Protein AF-A0A7Y2YUH9-F1 (afdb_monomer)

Structure (mmCIF, N/CA/C/O backbone):
data_AF-A0A7Y2YUH9-F1
#
_entry.id   AF-A0A7Y2YUH9-F1
#
loop_
_atom_site.group_PDB
_atom_site.id
_atom_site.type_symbol
_atom_site.label_atom_id
_atom_site.label_alt_id
_atom_site.label_comp_id
_atom_site.label_asym_id
_atom_site.label_entity_id
_atom_site.label_seq_id
_atom_site.pdbx_PDB_ins_code
_atom_site.Cartn_x
_atom_site.Cartn_y
_atom_site.Cartn_z
_atom_site.occupancy
_atom_site.B_iso_or_equiv
_atom_site.auth_seq_id
_atom_site.auth_comp_id
_atom_site.auth_asym_id
_atom_site.auth_atom_id
_atom_site.pdbx_PDB_model_num
ATOM 1 N N . PHE A 1 1 ? -13.083 -1.864 -2.964 1.00 95.75 1 PHE A N 1
ATOM 2 C CA . PHE A 1 1 ? -11.708 -2.357 -2.748 1.00 95.75 1 PHE A CA 1
ATOM 3 C C . PHE A 1 1 ? -11.796 -3.667 -1.988 1.00 95.75 1 PHE A C 1
ATOM 5 O O . PHE A 1 1 ? -12.809 -3.891 -1.338 1.00 95.75 1 PHE A O 1
ATOM 12 N N . TYR A 1 2 ? -10.773 -4.511 -2.083 1.00 97.12 2 TYR A N 1
ATOM 13 C CA . TYR A 1 2 ? -10.650 -5.727 -1.282 1.00 97.12 2 TYR A CA 1
ATOM 14 C C . TYR A 1 2 ? -9.300 -5.710 -0.574 1.00 97.12 2 TYR A C 1
ATOM 16 O O . TYR A 1 2 ? -8.323 -5.213 -1.139 1.00 97.12 2 TYR A O 1
ATOM 24 N N . LEU A 1 3 ? -9.252 -6.261 0.633 1.00 97.06 3 LEU A N 1
ATOM 25 C CA . LEU A 1 3 ? -8.013 -6.602 1.324 1.00 97.06 3 LEU A CA 1
ATOM 26 C C . LEU A 1 3 ? -7.911 -8.120 1.361 1.00 97.06 3 LEU A C 1
ATOM 28 O O . LEU A 1 3 ? -8.896 -8.794 1.649 1.00 97.06 3 LEU A O 1
ATOM 32 N N . GLY A 1 4 ? -6.741 -8.659 1.045 1.00 95.44 4 GLY A N 1
ATOM 33 C CA . GLY A 1 4 ? -6.535 -10.099 0.996 1.00 95.44 4 GLY A CA 1
ATOM 34 C C . GLY A 1 4 ? -5.168 -10.496 1.521 1.00 95.44 4 GLY A C 1
ATOM 35 O O . GLY A 1 4 ? -4.215 -9.726 1.413 1.00 95.44 4 GLY A O 1
ATOM 36 N N . SER A 1 5 ? -5.081 -11.699 2.082 1.00 96.06 5 SER A N 1
ATOM 37 C CA . SER A 1 5 ? -3.815 -12.306 2.512 1.00 96.06 5 SER A CA 1
ATOM 38 C C . SER A 1 5 ? -3.016 -12.903 1.346 1.00 96.06 5 SER A C 1
ATOM 40 O O . SER A 1 5 ? -1.797 -13.044 1.440 1.00 96.06 5 SER A O 1
ATOM 42 N N . ALA A 1 6 ? -3.693 -13.219 0.237 1.00 94.94 6 ALA A N 1
ATOM 43 C CA . ALA A 1 6 ? -3.112 -13.884 -0.920 1.00 94.94 6 ALA A CA 1
ATOM 44 C C . ALA A 1 6 ? -2.516 -12.915 -1.949 1.00 94.94 6 ALA A C 1
ATOM 46 O O . ALA A 1 6 ? -3.131 -11.922 -2.334 1.00 94.94 6 ALA A O 1
ATOM 47 N N . ASP A 1 7 ? -1.371 -13.305 -2.508 1.00 94.94 7 ASP A N 1
ATOM 48 C CA . ASP A 1 7 ? -0.945 -12.871 -3.842 1.00 94.94 7 ASP A CA 1
ATOM 49 C C . ASP A 1 7 ? -1.497 -13.808 -4.946 1.00 94.94 7 ASP A C 1
ATOM 51 O O . ASP A 1 7 ? -2.003 -14.900 -4.668 1.00 94.94 7 ASP A O 1
ATOM 55 N N . ALA A 1 8 ? -1.360 -13.408 -6.216 1.00 92.88 8 ALA A N 1
ATOM 56 C CA . ALA A 1 8 ? -1.872 -14.138 -7.382 1.00 92.88 8 ALA A CA 1
ATOM 57 C C . ALA A 1 8 ? -0.987 -15.321 -7.844 1.00 92.88 8 ALA A C 1
ATOM 59 O O . ALA A 1 8 ? -0.893 -15.607 -9.040 1.00 92.88 8 ALA A O 1
ATOM 60 N N . MET A 1 9 ? -0.316 -16.027 -6.930 1.00 95.69 9 MET A N 1
ATOM 61 C CA . MET A 1 9 ? 0.468 -17.220 -7.264 1.00 95.69 9 MET A CA 1
ATOM 62 C C . MET A 1 9 ? -0.313 -18.515 -7.026 1.00 95.69 9 MET A C 1
ATOM 64 O O . MET A 1 9 ? -1.059 -18.656 -6.058 1.00 95.69 9 MET A O 1
ATOM 68 N N . ARG A 1 10 ? -0.078 -19.523 -7.886 1.00 95.56 10 ARG A N 1
ATOM 69 C CA . ARG A 1 10 ? -0.781 -20.826 -7.860 1.00 95.56 10 ARG A CA 1
ATOM 70 C C . ARG A 1 10 ? -0.856 -21.458 -6.471 1.00 95.56 10 ARG A C 1
ATOM 72 O O . ARG A 1 10 ? -1.884 -22.032 -6.131 1.00 95.56 10 ARG A O 1
ATOM 79 N N . ARG A 1 11 ? 0.220 -21.354 -5.683 1.00 95.56 11 ARG A N 1
ATOM 80 C CA . ARG A 1 11 ? 0.281 -21.932 -4.333 1.00 95.56 11 ARG A CA 1
ATOM 81 C C . ARG A 1 11 ? -0.776 -21.333 -3.394 1.00 95.56 11 ARG A C 1
ATOM 83 O O . ARG A 1 11 ? -1.358 -22.078 -2.616 1.00 95.56 11 ARG A O 1
ATOM 90 N N . ASN A 1 12 ? -1.049 -20.030 -3.498 1.00 95.25 12 ASN A N 1
ATOM 91 C CA . ASN A 1 12 ? -2.018 -19.348 -2.643 1.00 95.25 12 ASN A CA 1
ATOM 92 C C . ASN A 1 12 ? -3.449 -19.615 -3.131 1.00 95.25 12 ASN A C 1
ATOM 94 O O . ASN A 1 12 ? -4.354 -19.780 -2.331 1.00 95.25 12 ASN A O 1
ATOM 98 N N . LEU A 1 13 ? -3.645 -19.746 -4.448 1.00 92.06 13 LEU A N 1
ATOM 99 C CA . LEU A 1 13 ? -4.974 -19.940 -5.043 1.00 92.06 13 LEU A CA 1
ATOM 100 C C . LEU A 1 13 ? -5.480 -21.393 -5.029 1.00 92.06 13 LEU A C 1
ATOM 102 O O . LEU A 1 13 ? -6.614 -21.641 -5.429 1.00 92.06 13 LEU A O 1
ATOM 106 N N . ARG A 1 14 ? -4.640 -22.370 -4.662 1.00 92.38 14 ARG A N 1
ATOM 107 C CA . ARG A 1 14 ? -5.003 -23.802 -4.717 1.00 92.38 14 ARG A CA 1
ATOM 108 C C . ARG A 1 14 ? -4.640 -24.614 -3.487 1.00 92.38 14 ARG A C 1
ATOM 110 O O . ARG A 1 14 ? -5.243 -25.657 -3.270 1.00 92.38 14 ARG A O 1
ATOM 117 N N . SER A 1 15 ? -3.618 -24.207 -2.743 1.00 93.75 15 SER A N 1
ATOM 118 C CA . SER A 1 15 ? -2.989 -25.077 -1.742 1.00 93.75 15 SER A CA 1
ATOM 119 C C . SER A 1 15 ? -2.857 -24.425 -0.371 1.00 93.75 15 SER A C 1
ATOM 121 O O . SER A 1 15 ? -2.350 -25.063 0.547 1.00 93.75 15 SER A O 1
ATOM 123 N N . ARG A 1 16 ? -3.292 -23.170 -0.218 1.00 96.19 16 ARG A N 1
ATOM 124 C CA . ARG A 1 16 ? -3.309 -22.448 1.056 1.00 96.19 16 ARG A CA 1
ATOM 125 C C . ARG A 1 16 ? -4.718 -21.977 1.370 1.00 96.19 16 ARG A C 1
ATOM 127 O O . ARG A 1 16 ? -5.512 -21.732 0.467 1.00 96.19 16 ARG A O 1
ATOM 134 N N . VAL A 1 17 ? -5.000 -21.865 2.662 1.00 96.12 17 VAL A N 1
ATOM 135 C CA . VAL A 1 17 ? -6.197 -21.187 3.153 1.00 96.12 17 VAL A CA 1
ATOM 136 C C . VAL A 1 17 ? -5.884 -19.698 3.185 1.00 96.12 17 VAL A C 1
ATOM 138 O O . VAL A 1 17 ? -4.937 -19.283 3.846 1.00 96.12 17 VAL A O 1
ATOM 141 N N . GLU A 1 18 ? -6.667 -18.915 2.455 1.00 97.12 18 GLU A N 1
ATOM 142 C CA . GLU A 1 18 ? -6.478 -17.477 2.286 1.00 97.12 18 GLU A CA 1
ATOM 143 C C . GLU A 1 18 ? -7.804 -16.753 2.536 1.00 97.12 18 GLU A C 1
ATOM 145 O O . GLU A 1 18 ? -8.878 -17.320 2.320 1.00 97.12 18 GLU A O 1
ATOM 150 N N . ILE A 1 19 ? -7.737 -15.498 2.979 1.00 96.25 19 ILE A N 1
ATOM 151 C CA . ILE A 1 19 ? -8.911 -14.669 3.268 1.00 96.25 19 ILE A CA 1
ATOM 152 C C . ILE A 1 19 ? -8.870 -13.433 2.378 1.00 96.25 19 ILE A C 1
ATOM 154 O O . ILE A 1 19 ? -7.829 -12.793 2.228 1.00 96.25 19 ILE A O 1
ATOM 158 N N . VAL A 1 20 ? -10.026 -13.080 1.818 1.00 96.69 20 VAL A N 1
ATOM 159 C CA . VAL A 1 20 ? -10.254 -11.817 1.116 1.00 96.69 20 VAL A CA 1
ATOM 160 C C . VAL A 1 20 ? -11.524 -11.191 1.674 1.00 96.69 20 VAL A C 1
ATOM 162 O O . VAL A 1 20 ? -12.568 -11.837 1.708 1.00 96.69 20 VAL A O 1
ATOM 165 N N . ALA A 1 21 ? -11.432 -9.938 2.107 1.00 97.38 21 ALA A N 1
ATOM 166 C CA . ALA A 1 21 ? -12.538 -9.186 2.681 1.00 97.38 21 ALA A CA 1
ATOM 167 C C . ALA A 1 21 ? -12.853 -7.951 1.819 1.00 97.38 21 ALA A C 1
ATOM 169 O O . ALA A 1 21 ? -11.927 -7.224 1.430 1.00 97.38 21 ALA A O 1
ATOM 170 N N . PRO A 1 22 ? -14.134 -7.695 1.495 1.00 98.25 22 PRO A N 1
ATOM 171 C CA . PRO A 1 22 ? -14.529 -6.443 0.869 1.00 98.25 22 PRO A CA 1
ATOM 172 C C . PRO A 1 22 ? -14.356 -5.279 1.848 1.00 98.25 22 PRO A C 1
ATOM 174 O O . PRO A 1 22 ? -14.580 -5.410 3.048 1.00 98.25 22 PRO A O 1
ATOM 177 N N . VAL A 1 23 ? -13.979 -4.120 1.314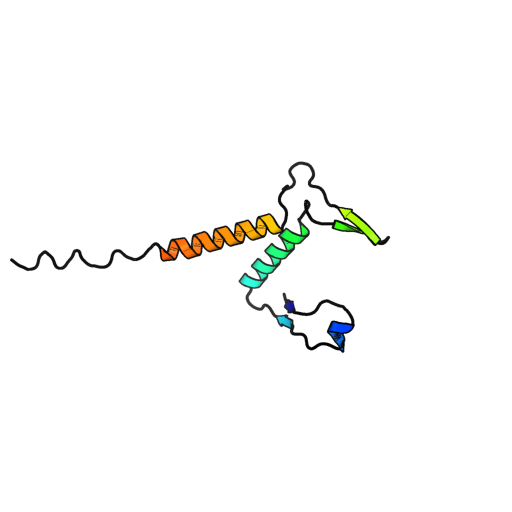 1.00 98.38 23 VAL A N 1
ATOM 178 C CA . VAL A 1 23 ? -14.001 -2.848 2.046 1.00 98.38 23 VAL A CA 1
ATOM 179 C C . VAL A 1 23 ? -15.216 -2.075 1.563 1.00 98.38 23 VAL A C 1
ATOM 181 O O . VAL A 1 23 ? -15.211 -1.557 0.440 1.00 98.38 23 VAL A O 1
ATOM 184 N N . GLU A 1 24 ? -16.264 -2.080 2.383 1.00 98.12 24 GLU A N 1
ATOM 185 C CA . GLU A 1 24 ? -17.588 -1.541 2.046 1.00 98.12 24 GLU A CA 1
ATOM 186 C C . GLU A 1 24 ? -17.699 -0.046 2.353 1.00 98.12 24 GLU A C 1
ATOM 188 O O . GLU A 1 24 ? -18.239 0.703 1.537 1.00 98.12 24 GLU A O 1
ATOM 193 N N . ASP A 1 25 ? -17.116 0.385 3.474 1.00 98.56 25 ASP A N 1
ATOM 194 C CA . ASP A 1 25 ? -17.143 1.772 3.934 1.00 98.56 25 ASP A CA 1
ATOM 195 C C . ASP A 1 25 ? -16.507 2.725 2.894 1.00 98.56 25 ASP A C 1
ATOM 197 O O . ASP A 1 25 ? -15.349 2.529 2.497 1.00 98.56 25 ASP A O 1
ATOM 201 N N . PRO A 1 26 ? -17.241 3.747 2.411 1.00 98.31 26 PRO A N 1
ATOM 202 C CA . PRO A 1 26 ? -16.7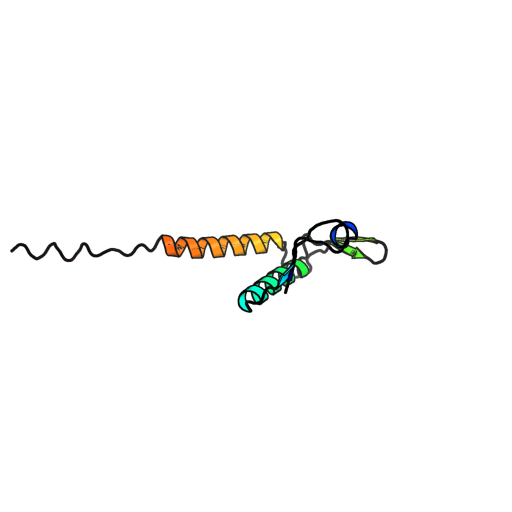54 4.652 1.375 1.00 98.31 26 PRO A CA 1
ATOM 203 C C . PRO A 1 26 ? -15.558 5.507 1.816 1.00 98.31 26 PRO A C 1
ATOM 205 O O . PRO A 1 26 ? -14.706 5.804 0.974 1.00 98.31 26 PRO A O 1
ATOM 208 N N . GLU A 1 27 ? -15.451 5.864 3.097 1.00 98.25 27 GLU A N 1
ATOM 209 C CA . GLU A 1 27 ? -14.328 6.641 3.629 1.00 98.25 27 GLU A CA 1
ATOM 210 C C . GLU A 1 27 ? -13.054 5.791 3.642 1.00 98.25 27 GLU A C 1
ATOM 212 O O . GLU A 1 27 ? -12.020 6.209 3.116 1.00 98.25 27 GLU A O 1
ATOM 217 N N . LEU A 1 28 ? -13.146 4.538 4.104 1.00 97.94 28 LEU A N 1
ATOM 218 C CA . LEU A 1 28 ? -12.013 3.601 4.063 1.00 97.94 28 LEU A CA 1
ATOM 219 C C . LEU A 1 28 ? -11.570 3.295 2.627 1.00 97.94 28 LEU A C 1
ATOM 221 O O . LEU A 1 28 ? -10.381 3.143 2.339 1.00 97.94 28 LEU A O 1
ATOM 225 N N . ARG A 1 29 ? -12.515 3.219 1.684 1.00 98.44 29 ARG A N 1
ATOM 226 C CA . ARG A 1 29 ? -12.200 3.062 0.255 1.00 98.44 29 ARG A CA 1
ATOM 227 C C . ARG A 1 29 ? -11.441 4.269 -0.297 1.00 98.44 29 ARG A C 1
ATOM 229 O O . ARG A 1 29 ? -10.549 4.076 -1.126 1.00 98.44 29 ARG A O 1
ATOM 236 N N . ALA A 1 30 ? -11.792 5.481 0.126 1.00 98.19 30 ALA A N 1
ATOM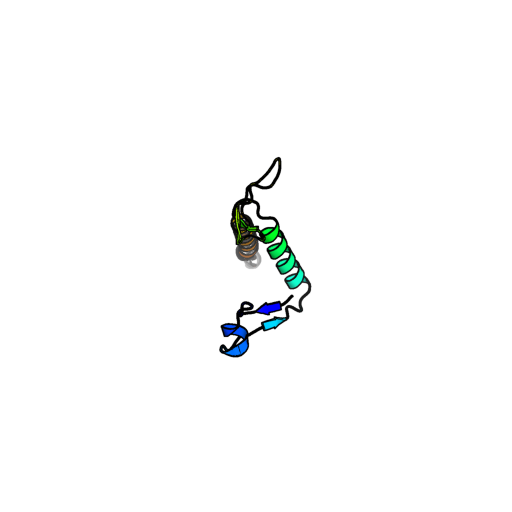 237 C CA . ALA A 1 30 ? -11.084 6.693 -0.269 1.00 98.19 30 ALA A CA 1
ATOM 238 C C . ALA A 1 30 ? -9.655 6.713 0.300 1.00 98.19 30 ALA A C 1
ATOM 240 O O . ALA A 1 30 ? -8.713 6.972 -0.449 1.00 98.19 30 ALA A O 1
ATOM 241 N N . GLU A 1 31 ? -9.473 6.331 1.569 1.00 97.25 31 GLU A N 1
ATOM 242 C CA . GLU A 1 31 ? -8.144 6.214 2.186 1.00 97.25 31 GLU A CA 1
ATOM 243 C C . GLU A 1 31 ? -7.267 5.183 1.455 1.00 97.25 31 GLU A C 1
ATOM 245 O O . GLU A 1 31 ? -6.121 5.468 1.099 1.00 97.25 31 GLU A O 1
ATOM 250 N N . LEU A 1 32 ? -7.816 4.007 1.126 1.00 98.06 32 LEU A N 1
ATOM 251 C CA . LEU A 1 32 ? -7.102 3.002 0.331 1.00 98.06 32 LEU A CA 1
ATOM 252 C C . LEU A 1 32 ? -6.705 3.526 -1.048 1.00 98.06 32 LEU A C 1
ATOM 254 O O . LEU A 1 32 ? -5.598 3.244 -1.515 1.00 98.06 32 LEU A O 1
ATOM 258 N N . ARG A 1 33 ? -7.581 4.296 -1.706 1.00 98.19 33 ARG A N 1
ATOM 259 C CA . ARG A 1 33 ? -7.241 4.911 -2.990 1.00 98.19 33 ARG A CA 1
ATOM 260 C C . ARG A 1 33 ? -6.066 5.870 -2.841 1.00 98.19 33 ARG A C 1
ATOM 262 O O . ARG A 1 33 ? -5.134 5.785 -3.634 1.00 98.19 33 ARG A O 1
ATOM 269 N N . GLN A 1 34 ? -6.086 6.712 -1.813 1.00 97.50 34 GLN A N 1
ATOM 270 C CA . GLN A 1 34 ? -5.013 7.658 -1.530 1.00 97.50 34 GLN A CA 1
ATOM 271 C C . GLN A 1 34 ? -3.674 6.946 -1.272 1.00 97.50 34 GLN A C 1
ATOM 273 O O . GLN A 1 34 ? -2.652 7.343 -1.831 1.00 97.50 34 GLN A O 1
ATOM 278 N N . ILE A 1 35 ? -3.670 5.856 -0.495 1.00 97.50 35 ILE A N 1
ATOM 279 C CA . ILE A 1 35 ? -2.465 5.040 -0.257 1.00 97.50 35 ILE A CA 1
ATOM 280 C C . ILE A 1 35 ? -1.911 4.486 -1.577 1.00 97.50 35 ILE A C 1
ATOM 282 O O . ILE A 1 35 ? -0.709 4.591 -1.838 1.00 97.50 35 ILE A O 1
ATOM 286 N N . LEU A 1 36 ? -2.777 3.919 -2.423 1.00 97.50 36 LEU A N 1
ATOM 287 C CA . LEU A 1 36 ? -2.377 3.372 -3.721 1.00 97.50 36 LEU A CA 1
ATOM 288 C C . LEU A 1 36 ? -1.843 4.460 -4.655 1.00 97.50 36 LEU A C 1
ATOM 290 O O . LEU A 1 36 ? -0.811 4.255 -5.289 1.00 97.50 36 LEU A O 1
ATOM 294 N N . ASP A 1 37 ? -2.494 5.621 -4.715 1.00 96.94 37 ASP A N 1
ATOM 295 C CA . ASP A 1 37 ? -2.040 6.754 -5.524 1.00 96.94 37 ASP A CA 1
ATOM 296 C C . ASP A 1 37 ? -0.654 7.236 -5.096 1.00 96.94 37 ASP A C 1
ATOM 298 O O . ASP A 1 37 ? 0.219 7.434 -5.941 1.00 96.94 37 ASP A O 1
ATOM 302 N N . THR A 1 38 ? -0.400 7.334 -3.791 1.00 95.94 38 THR A N 1
ATOM 303 C CA . THR A 1 38 ? 0.922 7.694 -3.265 1.00 95.94 38 THR A CA 1
ATOM 304 C C . THR A 1 38 ? 1.989 6.656 -3.602 1.00 95.94 38 THR A C 1
ATOM 306 O O . THR A 1 38 ? 3.099 7.028 -3.988 1.00 95.94 38 THR A O 1
ATOM 309 N N . GLN A 1 39 ? 1.678 5.361 -3.514 1.00 96.06 39 GLN A N 1
ATOM 310 C CA . GLN A 1 39 ? 2.613 4.303 -3.915 1.00 96.06 39 GLN A CA 1
ATOM 311 C C . GLN A 1 39 ? 2.895 4.320 -5.424 1.00 96.06 39 GLN A C 1
ATOM 313 O O . GLN A 1 39 ? 4.049 4.216 -5.841 1.00 96.06 39 GLN A O 1
ATOM 318 N N . LEU A 1 40 ? 1.864 4.508 -6.252 1.00 94.69 40 LEU A N 1
ATOM 319 C CA . LEU A 1 40 ? 1.989 4.575 -7.711 1.00 94.69 40 LEU A CA 1
ATOM 320 C C . LEU A 1 40 ? 2.681 5.861 -8.186 1.00 94.69 40 LEU A C 1
ATOM 322 O O . LEU A 1 40 ? 3.331 5.865 -9.235 1.00 94.69 40 LEU A O 1
ATOM 326 N N . ALA A 1 41 ? 2.592 6.952 -7.427 1.00 93.81 41 ALA A N 1
ATOM 327 C CA . ALA A 1 41 ? 3.269 8.210 -7.722 1.00 93.81 41 ALA A CA 1
ATOM 328 C C . ALA A 1 41 ? 4.752 8.228 -7.304 1.00 93.81 41 ALA A C 1
ATOM 330 O O . ALA A 1 41 ? 5.468 9.142 -7.724 1.00 93.81 41 ALA A O 1
ATOM 331 N N . ASP A 1 42 ? 5.225 7.235 -6.538 1.00 95.19 42 ASP A N 1
ATOM 332 C CA . ASP A 1 42 ? 6.594 7.175 -6.014 1.00 95.19 42 ASP A CA 1
ATOM 333 C C . ASP A 1 42 ? 7.636 7.217 -7.142 1.00 95.19 42 ASP A C 1
ATOM 335 O O . ASP A 1 42 ? 7.657 6.390 -8.059 1.00 95.19 42 ASP A O 1
ATOM 339 N N . ARG A 1 43 ? 8.530 8.204 -7.065 1.00 94.44 43 ARG A N 1
ATOM 340 C CA . ARG A 1 43 ? 9.621 8.417 -8.023 1.00 94.44 43 ARG A CA 1
ATOM 341 C C . ARG A 1 43 ? 11.003 8.245 -7.413 1.00 94.44 43 ARG A C 1
ATOM 343 O O . ARG A 1 43 ? 11.991 8.500 -8.095 1.00 94.44 43 ARG A O 1
ATOM 350 N N . ARG A 1 44 ? 11.099 7.850 -6.147 1.00 93.25 44 ARG A N 1
ATOM 351 C CA . ARG A 1 44 ? 12.366 7.728 -5.422 1.00 93.25 44 ARG A CA 1
ATOM 352 C C . ARG A 1 44 ? 12.754 6.271 -5.211 1.00 93.25 44 ARG A C 1
ATOM 354 O O . ARG A 1 44 ? 13.895 5.900 -5.493 1.00 93.25 44 ARG A O 1
ATOM 361 N N . SER A 1 45 ? 11.819 5.465 -4.725 1.00 94.50 45 SER A N 1
ATOM 362 C CA . SER A 1 45 ? 12.049 4.074 -4.323 1.00 94.50 45 SER A CA 1
ATOM 363 C C . SER A 1 45 ? 11.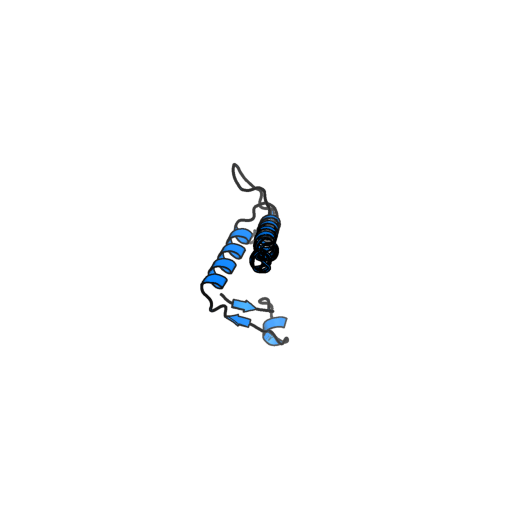436 3.063 -5.294 1.00 94.50 45 SER A C 1
ATOM 365 O O . SER A 1 45 ? 11.772 1.884 -5.229 1.00 94.50 45 SER A O 1
ATOM 367 N N . ALA A 1 46 ? 10.577 3.505 -6.215 1.00 95.19 46 ALA A N 1
ATOM 368 C CA . ALA A 1 46 ? 9.934 2.629 -7.188 1.00 95.19 46 ALA A CA 1
ATOM 369 C C . ALA A 1 46 ? 10.873 2.185 -8.325 1.00 95.19 46 ALA A C 1
ATOM 371 O O . ALA A 1 46 ? 11.628 2.983 -8.892 1.00 95.19 46 ALA A O 1
ATOM 372 N N . TRP A 1 47 ? 10.750 0.916 -8.713 1.00 96.50 47 TRP A N 1
ATOM 373 C CA . TRP A 1 47 ? 11.410 0.322 -9.874 1.00 96.50 47 TRP A CA 1
ATOM 374 C C . TRP A 1 47 ? 10.362 -0.158 -10.869 1.00 96.50 47 TRP A C 1
ATOM 376 O O . TRP A 1 47 ? 9.432 -0.872 -10.508 1.00 96.50 47 TRP A O 1
ATOM 386 N N . GLU A 1 48 ? 10.512 0.242 -12.126 1.00 96.19 48 GLU A N 1
ATOM 387 C CA . GLU A 1 48 ? 9.602 -0.135 -13.201 1.00 96.19 48 GLU A CA 1
ATOM 388 C C . GLU A 1 48 ? 10.191 -1.327 -13.958 1.00 96.19 48 GLU A C 1
ATOM 390 O O . GLU A 1 48 ? 11.262 -1.205 -14.564 1.00 96.19 48 GLU A O 1
ATOM 395 N N . MET A 1 49 ? 9.497 -2.466 -13.901 1.00 97.44 49 MET A N 1
ATOM 396 C CA . MET A 1 49 ? 9.813 -3.646 -14.705 1.00 97.44 49 MET A CA 1
ATOM 397 C C . MET A 1 49 ? 9.430 -3.381 -16.165 1.00 97.44 49 MET A C 1
ATOM 399 O O . MET A 1 49 ? 8.331 -2.908 -16.458 1.00 97.44 49 MET A O 1
ATOM 403 N N . ARG A 1 50 ? 10.346 -3.674 -17.083 1.00 97.62 50 ARG A N 1
ATOM 404 C CA . ARG A 1 50 ? 10.144 -3.605 -18.532 1.00 97.62 50 ARG A CA 1
ATOM 405 C C . ARG A 1 50 ? 9.671 -4.951 -19.073 1.00 97.62 50 ARG A C 1
ATOM 407 O O . ARG A 1 50 ? 9.782 -5.975 -18.409 1.00 97.62 50 ARG A O 1
ATOM 414 N N . ALA A 1 51 ? 9.176 -4.949 -20.309 1.00 97.81 51 ALA A N 1
ATOM 415 C CA . ALA A 1 51 ? 8.712 -6.163 -20.981 1.00 97.81 51 ALA A CA 1
ATOM 416 C C . ALA A 1 51 ? 9.819 -7.222 -21.169 1.00 97.81 51 ALA A C 1
ATOM 418 O O . ALA A 1 51 ? 9.516 -8.406 -21.247 1.00 97.81 51 ALA A O 1
ATOM 419 N N . ASP A 1 52 ? 11.088 -6.805 -21.204 1.00 97.75 52 ASP A N 1
ATOM 420 C CA . ASP A 1 52 ? 12.260 -7.688 -21.278 1.00 97.75 52 ASP A CA 1
ATOM 421 C C . ASP A 1 52 ? 12.713 -8.224 -19.902 1.00 97.75 52 ASP A C 1
ATOM 423 O O . ASP A 1 52 ? 13.719 -8.924 -19.810 1.00 97.75 52 ASP A O 1
ATOM 427 N N . GLY A 1 53 ? 11.995 -7.889 -18.824 1.00 97.75 53 GLY A N 1
ATOM 428 C CA . GLY A 1 53 ? 12.330 -8.274 -17.452 1.00 97.75 53 GLY A CA 1
ATOM 429 C C . GLY A 1 53 ? 13.400 -7.402 -16.789 1.00 97.75 53 GLY A C 1
ATOM 430 O O . GLY A 1 53 ? 13.681 -7.589 -15.603 1.00 97.75 53 GLY A O 1
ATOM 431 N N . SER A 1 54 ? 13.978 -6.428 -17.499 1.00 98.12 54 SER A N 1
ATOM 432 C CA . SER A 1 54 ? 14.891 -5.458 -16.895 1.00 98.12 54 SER A CA 1
ATOM 433 C C . SER A 1 54 ? 14.137 -4.484 -15.986 1.00 98.12 54 SER A C 1
ATOM 435 O O . SER A 1 54 ? 12.950 -4.202 -16.168 1.00 98.12 54 SER A O 1
ATOM 437 N N . TYR A 1 55 ? 14.835 -3.935 -14.993 1.00 98.00 55 TYR A N 1
ATOM 438 C CA . TYR A 1 55 ? 14.264 -2.964 -14.067 1.00 98.00 55 TYR A CA 1
ATOM 439 C C . TYR A 1 55 ? 14.936 -1.606 -14.221 1.00 98.00 55 TYR A C 1
ATOM 441 O O . TYR A 1 55 ? 16.161 -1.490 -14.192 1.00 98.00 55 TYR A O 1
ATOM 449 N N . ARG A 1 56 ? 14.124 -0.549 -14.310 1.00 97.12 56 ARG A N 1
ATOM 450 C CA . ARG A 1 56 ? 14.597 0.840 -14.296 1.00 97.12 56 ARG A CA 1
ATOM 451 C C . ARG A 1 56 ? 14.066 1.555 -13.067 1.00 97.12 56 ARG A C 1
ATOM 453 O O . ARG A 1 56 ? 12.855 1.720 -12.925 1.00 97.12 56 ARG A O 1
ATOM 460 N N . GLN A 1 57 ? 14.965 2.030 -12.209 1.00 96.12 57 GLN A N 1
ATOM 461 C CA . GLN A 1 57 ? 14.562 2.848 -11.070 1.00 96.12 57 GLN A CA 1
ATOM 462 C C . GLN A 1 57 ? 13.947 4.160 -11.561 1.00 96.12 57 GLN A C 1
ATOM 464 O O . GLN A 1 57 ? 14.528 4.856 -12.402 1.00 96.12 57 GLN A O 1
ATOM 469 N N . ARG A 1 58 ? 12.778 4.516 -11.025 1.00 94.31 58 ARG A N 1
ATOM 470 C CA . ARG A 1 58 ? 12.200 5.843 -11.236 1.00 94.31 58 ARG A CA 1
ATOM 471 C C . ARG A 1 58 ? 13.063 6.875 -10.511 1.00 94.31 58 ARG A C 1
ATOM 473 O O . ARG A 1 58 ? 13.665 6.594 -9.475 1.00 94.31 58 ARG A O 1
ATOM 480 N N . ARG A 1 59 ? 13.171 8.062 -11.102 1.00 94.38 59 ARG A N 1
ATOM 481 C CA . ARG A 1 59 ? 13.897 9.200 -10.537 1.00 94.38 59 ARG A CA 1
ATOM 482 C C . ARG A 1 59 ? 12.979 10.421 -10.565 1.00 94.38 59 ARG A C 1
ATOM 484 O O . ARG A 1 59 ? 12.278 10.577 -11.569 1.00 94.38 59 ARG A O 1
ATOM 491 N N . PRO A 1 60 ? 12.980 11.274 -9.525 1.00 92.75 60 PRO A N 1
ATOM 492 C CA . PRO A 1 60 ? 12.244 12.534 -9.562 1.00 92.75 60 PRO A CA 1
ATOM 493 C C . PRO A 1 60 ? 12.782 13.425 -10.691 1.00 92.75 60 PRO A C 1
ATOM 495 O O . PRO A 1 60 ? 13.990 13.419 -10.946 1.00 92.75 60 PRO A O 1
ATOM 498 N N . LYS A 1 61 ? 11.910 14.180 -11.363 1.00 90.88 61 LYS A N 1
ATOM 499 C CA . LYS A 1 61 ? 12.264 15.150 -12.409 1.00 90.88 61 LYS A CA 1
ATOM 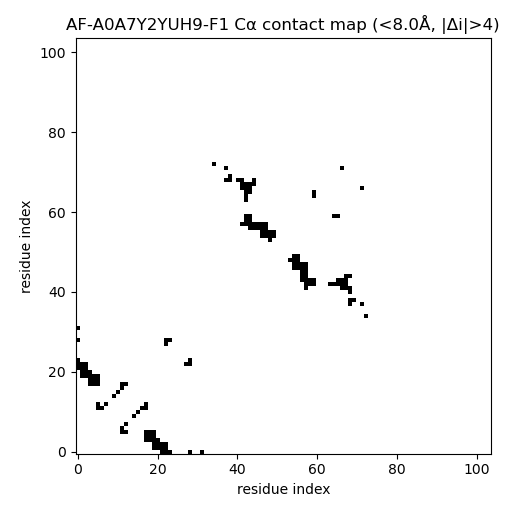500 C C . LYS A 1 61 ? 11.635 16.511 -12.110 1.00 90.88 61 LYS A C 1
ATOM 502 O O . LYS A 1 61 ? 10.494 16.569 -11.673 1.00 90.88 61 LYS A O 1
ATOM 507 N N . GLY A 1 62 ? 12.353 17.599 -12.399 1.00 89.00 62 GLY A N 1
ATOM 508 C CA . GLY A 1 62 ? 11.847 18.962 -12.190 1.00 89.00 62 GLY A CA 1
ATOM 509 C C . GLY A 1 62 ? 11.348 19.171 -10.758 1.00 89.00 62 GLY A C 1
ATOM 510 O O . GLY A 1 62 ? 12.081 18.887 -9.808 1.00 89.00 62 GLY A O 1
ATOM 511 N N . ASP A 1 63 ? 10.088 19.587 -10.644 1.00 85.19 63 ASP A N 1
ATOM 512 C CA . ASP A 1 63 ? 9.398 19.860 -9.378 1.00 85.19 63 ASP A CA 1
ATOM 513 C C . ASP A 1 63 ? 8.706 18.625 -8.773 1.00 85.19 63 ASP A C 1
ATOM 515 O O . ASP A 1 63 ? 7.904 18.748 -7.847 1.00 85.19 63 ASP A O 1
ATOM 519 N N . ASP A 1 64 ? 8.995 17.420 -9.280 1.00 84.69 64 ASP A N 1
ATOM 520 C CA . ASP A 1 64 ? 8.494 16.181 -8.688 1.00 84.69 64 ASP A CA 1
ATOM 521 C C . ASP A 1 64 ? 8.889 16.084 -7.205 1.00 84.69 64 ASP A C 1
ATOM 523 O O . ASP A 1 64 ? 10.038 16.332 -6.815 1.00 84.69 64 ASP A O 1
ATOM 527 N N . ASP A 1 65 ? 7.953 15.602 -6.387 1.00 81.00 65 ASP A N 1
ATOM 528 C CA . ASP A 1 65 ? 8.234 15.281 -4.996 1.00 81.00 65 ASP A CA 1
ATOM 529 C C . ASP A 1 65 ? 9.368 14.247 -4.902 1.00 81.00 65 ASP A C 1
ATOM 531 O O . ASP A 1 65 ? 9.368 13.194 -5.551 1.00 81.00 65 ASP A O 1
ATOM 535 N N . ARG A 1 66 ? 10.372 14.568 -4.085 1.00 85.06 66 ARG A N 1
ATOM 536 C CA . ARG A 1 66 ? 11.562 13.734 -3.880 1.00 85.06 66 ARG A CA 1
ATOM 537 C C . ARG A 1 66 ? 11.359 12.673 -2.804 1.00 85.06 66 ARG A C 1
ATOM 539 O O . ARG A 1 66 ? 12.231 11.815 -2.633 1.00 85.06 66 ARG A O 1
ATOM 546 N N . ARG A 1 67 ? 10.259 12.748 -2.056 1.00 89.81 67 ARG A N 1
ATOM 547 C CA . ARG A 1 67 ? 9.937 11.825 -0.970 1.00 89.81 67 ARG A CA 1
ATOM 548 C C . ARG A 1 67 ? 9.495 10.480 -1.537 1.00 89.81 67 ARG A C 1
ATOM 550 O O . ARG A 1 67 ? 8.902 10.396 -2.609 1.00 89.81 67 ARG A O 1
ATOM 557 N N . SER A 1 68 ? 9.832 9.411 -0.821 1.00 94.88 68 SER A N 1
ATOM 558 C CA . SER A 1 68 ? 9.280 8.094 -1.126 1.00 94.88 68 SER A CA 1
ATOM 559 C C . SER A 1 68 ? 7.862 7.993 -0.573 1.00 94.88 68 SER A C 1
ATOM 561 O O . SER A 1 68 ? 7.498 8.686 0.381 1.00 94.88 68 SER A O 1
ATOM 563 N N . SER A 1 69 ? 7.088 7.073 -1.133 1.00 96.38 69 SER A N 1
ATOM 564 C CA . SER A 1 69 ? 5.761 6.718 -0.628 1.00 96.38 69 SER A CA 1
ATOM 565 C C . SER A 1 69 ? 5.794 6.373 0.862 1.00 96.38 69 SER A C 1
ATOM 567 O O . SER A 1 69 ? 4.975 6.870 1.624 1.00 96.38 69 SER A O 1
ATOM 569 N N . GLN A 1 70 ? 6.787 5.601 1.309 1.00 96.75 70 GLN A N 1
ATOM 570 C CA . GLN A 1 70 ? 6.938 5.220 2.717 1.00 96.75 70 GLN A CA 1
ATOM 571 C C . GLN A 1 70 ? 7.161 6.432 3.631 1.00 96.75 70 GLN A C 1
ATOM 573 O O . GLN A 1 70 ? 6.579 6.499 4.710 1.00 96.75 70 GLN A O 1
ATOM 578 N N . SER A 1 71 ? 7.952 7.420 3.197 1.00 96.50 71 SER A N 1
ATOM 579 C CA . SER A 1 71 ? 8.143 8.660 3.962 1.00 96.50 71 SER A CA 1
ATOM 580 C C . SER A 1 71 ? 6.850 9.470 4.098 1.00 96.50 71 SER A C 1
ATOM 582 O O . SER A 1 71 ? 6.616 10.058 5.152 1.00 96.50 71 SER A O 1
ATOM 584 N N . GLU A 1 72 ? 6.000 9.486 3.069 1.00 95.94 72 GLU A N 1
ATOM 585 C CA . GLU A 1 72 ? 4.687 10.139 3.147 1.00 95.94 72 GLU A CA 1
ATOM 586 C C . GLU A 1 72 ? 3.712 9.382 4.052 1.00 95.94 72 GLU A C 1
ATOM 588 O O . GLU A 1 72 ? 3.062 9.996 4.896 1.00 95.94 72 GLU A O 1
ATOM 593 N N . LEU A 1 73 ? 3.674 8.051 3.966 1.00 96.88 73 LEU A N 1
ATOM 594 C CA . LEU A 1 73 ? 2.827 7.229 4.835 1.00 96.88 73 LEU A CA 1
ATOM 595 C C . LEU A 1 73 ? 3.211 7.364 6.319 1.00 96.88 73 LEU A C 1
ATOM 597 O O . LEU A 1 73 ? 2.326 7.443 7.175 1.00 96.88 73 LEU A O 1
ATOM 601 N N . ILE A 1 74 ? 4.512 7.440 6.627 1.00 97.12 74 ILE A N 1
ATOM 602 C CA . ILE A 1 74 ? 5.006 7.703 7.988 1.00 97.12 74 ILE A CA 1
ATOM 603 C C . ILE A 1 74 ? 4.518 9.068 8.478 1.00 97.12 74 ILE A C 1
ATOM 605 O O . ILE A 1 74 ? 3.965 9.154 9.572 1.00 97.12 74 ILE A O 1
ATOM 609 N N . ARG A 1 75 ? 4.645 10.119 7.659 1.00 96.56 75 ARG A N 1
ATOM 610 C CA .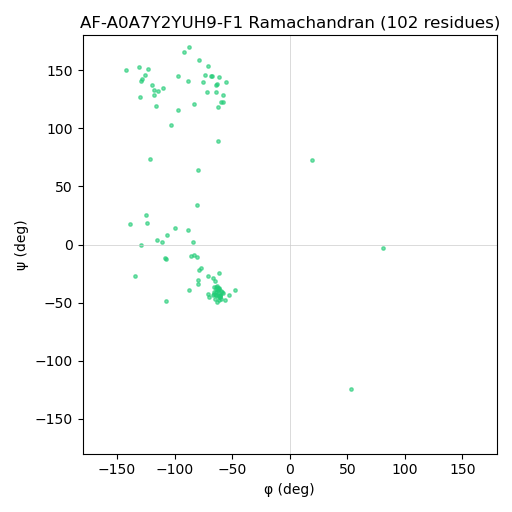 ARG A 1 75 ? 4.165 11.466 8.004 1.00 96.56 75 ARG A CA 1
ATOM 611 C C . ARG A 1 75 ? 2.675 11.465 8.344 1.00 96.56 75 ARG A C 1
ATOM 613 O O . ARG A 1 75 ? 2.287 11.989 9.381 1.00 96.56 75 ARG A O 1
ATOM 620 N N . TRP A 1 76 ? 1.846 10.824 7.519 1.00 96.25 76 TRP A N 1
ATOM 621 C CA . TRP A 1 76 ? 0.406 10.735 7.781 1.00 96.25 76 TRP A CA 1
ATOM 622 C C . TRP A 1 76 ? 0.095 9.979 9.074 1.00 96.25 76 TRP A C 1
ATOM 624 O O . TRP A 1 76 ? -0.837 10.337 9.791 1.00 96.25 76 TRP A O 1
ATOM 634 N N . ALA A 1 77 ? 0.857 8.926 9.385 1.00 96.19 77 ALA A N 1
ATOM 635 C CA . ALA A 1 77 ? 0.714 8.202 10.644 1.00 96.19 77 ALA A CA 1
ATOM 636 C C . ALA A 1 77 ? 1.085 9.070 11.854 1.00 96.19 77 ALA A C 1
ATOM 638 O O . ALA A 1 77 ? 0.371 9.052 12.859 1.00 96.19 77 ALA A O 1
ATOM 639 N N . GLU A 1 78 ? 2.153 9.862 11.751 1.00 97.19 78 GLU A N 1
ATOM 640 C CA . GLU A 1 78 ? 2.542 10.822 12.785 1.00 97.19 78 GLU A CA 1
ATOM 641 C C . GLU A 1 78 ? 1.478 11.902 13.000 1.00 97.19 78 GLU A C 1
ATOM 643 O O . GLU A 1 78 ? 1.160 12.217 14.147 1.00 97.19 78 GLU A O 1
ATOM 648 N N . ASP A 1 79 ? 0.902 12.448 11.928 1.00 95.75 79 ASP A N 1
ATOM 649 C CA . ASP A 1 79 ? -0.139 13.475 12.017 1.00 95.75 79 ASP A CA 1
ATOM 650 C C . ASP A 1 79 ? -1.411 12.925 12.677 1.00 95.75 79 ASP A C 1
ATOM 652 O O . ASP A 1 79 ? -1.886 13.497 13.663 1.00 95.75 79 ASP A O 1
ATOM 656 N N . ARG A 1 80 ? -1.876 11.737 12.262 1.00 93.94 80 ARG A N 1
ATOM 657 C CA . ARG A 1 80 ? -2.991 11.031 12.924 1.00 93.94 80 ARG A CA 1
ATOM 658 C C . ARG A 1 80 ? -2.706 10.767 14.403 1.00 93.94 80 ARG A C 1
ATOM 660 O O . ARG A 1 80 ? -3.577 10.946 15.257 1.00 93.94 80 ARG A O 1
ATOM 667 N N . TYR A 1 81 ? -1.478 10.368 14.736 1.00 94.75 81 TYR A N 1
ATOM 668 C CA . TYR A 1 81 ? -1.072 10.160 16.125 1.00 94.75 81 TYR A CA 1
ATOM 669 C C . TYR A 1 81 ? -1.095 11.464 16.937 1.00 94.75 81 TYR A C 1
ATOM 671 O O . TYR A 1 81 ? -1.593 11.483 18.070 1.00 94.75 81 TYR A O 1
ATOM 679 N N . ARG A 1 82 ? -0.602 12.574 16.375 1.00 94.56 82 ARG A N 1
ATOM 680 C CA . ARG A 1 82 ? -0.651 13.901 17.013 1.00 94.56 82 ARG A CA 1
ATOM 681 C C . ARG A 1 82 ? -2.088 14.336 17.276 1.00 94.56 82 ARG A C 1
ATOM 683 O O . ARG A 1 82 ? -2.380 14.803 18.375 1.00 94.56 82 ARG A O 1
ATOM 690 N N . GLU A 1 83 ? -2.990 14.152 16.320 1.00 91.75 83 GLU A N 1
ATOM 691 C CA . GLU A 1 83 ? -4.408 14.491 16.476 1.00 91.75 83 GLU A CA 1
ATOM 692 C C . GLU A 1 83 ? -5.078 13.658 17.575 1.00 91.75 83 GLU A C 1
ATOM 694 O O . GLU A 1 83 ? -5.669 14.213 18.509 1.00 91.75 83 GLU A O 1
ATOM 699 N N . ALA A 1 84 ? -4.895 12.336 17.539 1.00 90.94 84 ALA A N 1
ATOM 700 C CA . ALA A 1 84 ? -5.451 11.428 18.538 1.00 90.94 84 ALA A CA 1
ATOM 701 C C . ALA A 1 84 ? -4.924 11.719 19.958 1.00 90.94 84 ALA A C 1
ATOM 703 O O . ALA A 1 84 ? -5.664 11.648 20.944 1.00 90.94 84 ALA A O 1
ATOM 704 N N . THR A 1 85 ? -3.642 12.073 20.091 1.00 90.88 85 THR A N 1
ATOM 705 C CA . THR A 1 85 ? -3.029 12.396 21.391 1.00 90.88 85 THR A CA 1
ATOM 706 C C . THR A 1 85 ? -3.339 13.812 21.877 1.00 90.88 85 THR A C 1
ATOM 708 O O . THR A 1 85 ? -3.466 14.023 23.088 1.00 90.88 85 THR A O 1
ATOM 711 N N . ARG A 1 86 ? -3.540 14.779 20.973 1.00 85.62 86 ARG A N 1
ATOM 712 C CA . ARG A 1 86 ? -3.989 16.142 21.306 1.00 85.62 86 ARG A CA 1
ATOM 713 C C . ARG A 1 86 ? -5.334 16.122 22.027 1.00 85.62 86 ARG A C 1
ATOM 715 O O . ARG A 1 86 ? -5.508 16.843 23.011 1.00 85.62 86 ARG A O 1
ATOM 722 N N . LEU A 1 87 ? -6.255 15.268 21.584 1.00 66.56 87 LEU A N 1
ATOM 723 C CA . LEU A 1 87 ? -7.573 15.103 22.202 1.00 66.56 87 LEU A CA 1
ATOM 724 C C . LEU A 1 87 ? -7.486 14.513 23.620 1.00 66.56 87 LEU A C 1
ATOM 726 O O . LEU A 1 87 ? -8.185 14.980 24.514 1.00 66.5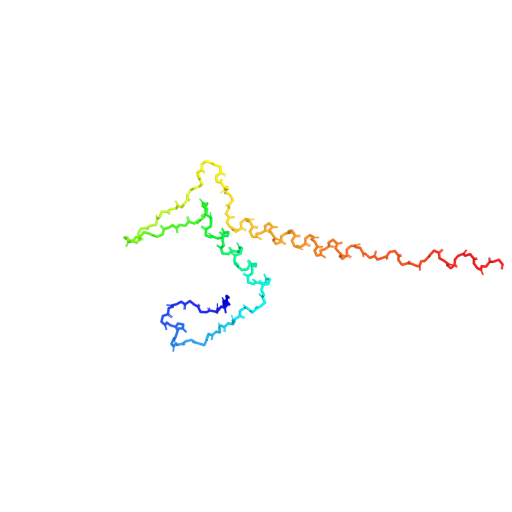6 87 LEU A O 1
ATOM 730 N N . LYS A 1 88 ? -6.554 13.583 23.877 1.00 65.25 88 LYS A N 1
ATOM 731 C CA . LYS A 1 88 ? -6.331 13.008 25.221 1.00 65.25 88 L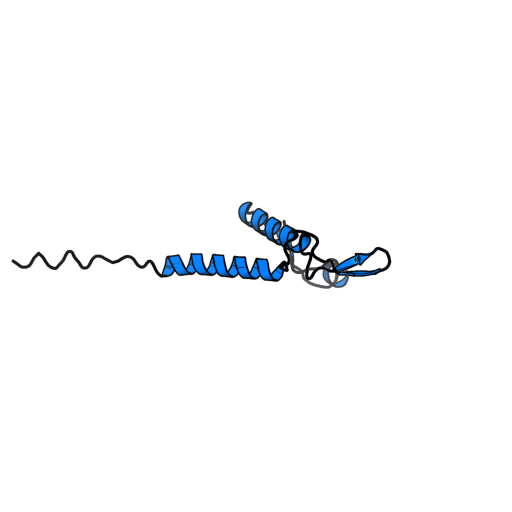YS A CA 1
ATOM 732 C C . LYS A 1 88 ? -5.784 14.016 26.241 1.00 65.25 88 LYS A C 1
ATOM 734 O O . LYS A 1 88 ? -6.044 13.879 27.434 1.00 65.25 88 LYS A O 1
ATOM 739 N N . ARG A 1 89 ? -5.031 15.031 25.797 1.00 61.94 89 ARG A N 1
ATOM 740 C CA . ARG A 1 89 ? -4.478 16.083 26.677 1.00 61.94 89 ARG A CA 1
ATOM 741 C C . ARG A 1 89 ? -5.515 17.127 27.105 1.00 61.94 89 ARG A C 1
ATOM 743 O O . ARG A 1 89 ? -5.327 17.775 28.131 1.00 61.94 89 ARG A O 1
ATOM 750 N N . ARG A 1 90 ? -6.632 17.258 26.382 1.00 60.84 90 ARG A N 1
ATOM 751 C CA . ARG A 1 90 ? -7.792 18.069 26.785 1.00 60.84 90 ARG A CA 1
ATOM 752 C C . ARG A 1 90 ? -8.655 17.309 27.809 1.00 60.84 90 ARG A C 1
ATOM 754 O O . ARG A 1 90 ? -9.811 17.003 27.546 1.00 60.84 90 ARG A O 1
ATOM 761 N N . LYS A 1 91 ? -8.129 17.012 29.004 1.00 54.19 91 LYS A N 1
ATOM 762 C CA . LYS A 1 91 ? -9.025 16.741 30.146 1.00 54.19 91 LYS A CA 1
ATOM 763 C C . LYS A 1 91 ? -9.809 18.030 30.454 1.00 54.19 91 LYS A C 1
ATOM 765 O O . LYS A 1 91 ? -9.191 19.099 30.455 1.00 54.19 91 LYS A O 1
ATOM 770 N N . PRO A 1 92 ? -11.125 17.977 30.731 1.00 54.66 92 PRO A N 1
ATOM 771 C CA . PRO A 1 92 ? -11.848 19.159 31.176 1.00 54.66 92 PRO A CA 1
ATOM 772 C C . PRO A 1 92 ? -11.258 19.606 32.514 1.00 54.66 92 PRO A C 1
ATOM 774 O O . PRO A 1 92 ? -10.994 18.773 33.385 1.00 54.66 92 PRO A O 1
ATOM 777 N N . ARG A 1 93 ? -11.072 20.916 32.705 1.00 57.47 93 ARG A N 1
ATOM 778 C CA . ARG A 1 93 ? -10.964 21.490 34.051 1.00 57.47 93 ARG A CA 1
ATOM 779 C C . ARG A 1 93 ? -12.299 21.220 34.751 1.00 57.47 93 ARG A C 1
ATOM 781 O O . ARG A 1 93 ? -13.238 21.993 34.609 1.00 57.47 93 ARG A O 1
ATOM 788 N N . GLY A 1 94 ? -12.407 20.074 35.419 1.00 49.22 94 GLY A N 1
ATOM 789 C CA . GLY A 1 94 ? -13.574 19.713 36.209 1.00 49.22 94 GLY A CA 1
ATOM 790 C C . GLY A 1 94 ? -13.749 20.710 37.349 1.00 49.22 94 GLY A C 1
ATOM 791 O O . GLY A 1 94 ? -12.838 20.883 38.154 1.00 49.22 94 GLY A O 1
ATOM 792 N N . ILE A 1 95 ? -14.885 21.409 37.335 1.00 57.44 95 ILE A N 1
ATOM 793 C CA . ILE A 1 95 ? -15.777 21.689 38.472 1.00 57.44 95 ILE A CA 1
ATOM 794 C C . ILE A 1 95 ? -15.086 21.518 39.840 1.00 57.44 95 ILE A C 1
ATOM 796 O O . ILE A 1 95 ? -15.296 20.543 40.547 1.00 57.44 95 ILE A O 1
ATOM 800 N N . ARG A 1 96 ? -14.197 22.442 40.209 1.00 49.06 96 ARG A N 1
ATOM 801 C CA . ARG A 1 96 ? -13.651 22.543 41.580 1.00 49.06 96 ARG A CA 1
ATOM 802 C C . ARG A 1 96 ? -13.542 23.994 42.050 1.00 49.06 96 ARG A C 1
ATOM 804 O O . ARG A 1 96 ? -12.797 24.312 42.971 1.00 49.06 96 ARG A O 1
ATOM 811 N N . ALA A 1 97 ? -14.259 24.884 41.364 1.00 50.69 97 ALA A N 1
ATOM 812 C CA . ALA A 1 97 ? -14.292 26.316 41.640 1.00 50.69 97 ALA A CA 1
ATOM 813 C C . ALA A 1 97 ? -15.643 26.794 42.204 1.00 50.69 97 ALA A C 1
ATOM 815 O O . ALA A 1 97 ? -15.782 27.985 42.438 1.00 50.69 97 ALA A O 1
ATOM 816 N N . MET A 1 98 ? -16.613 25.898 42.434 1.00 43.66 98 MET A N 1
ATOM 817 C CA . MET A 1 98 ? -17.968 26.279 42.866 1.00 43.66 98 MET A CA 1
ATOM 818 C C . MET A 1 98 ? -18.304 25.930 44.327 1.00 43.66 98 MET A C 1
ATOM 820 O O . MET A 1 98 ? -19.271 26.462 44.845 1.00 43.66 98 MET A O 1
ATOM 824 N N . GLU A 1 99 ? -17.490 25.130 45.025 1.00 44.66 99 GLU A N 1
ATOM 825 C CA . GLU A 1 99 ? -17.745 24.715 46.425 1.00 44.66 99 GLU A CA 1
ATOM 826 C C . GLU A 1 99 ? -16.952 25.520 47.475 1.00 44.66 99 GLU A C 1
ATOM 828 O O . GLU A 1 99 ? -16.836 25.102 48.618 1.00 44.66 99 GLU A O 1
ATOM 833 N N . ARG A 1 100 ? -16.361 26.669 47.114 1.00 50.50 100 ARG A N 1
ATOM 834 C CA . ARG A 1 100 ? -15.596 27.513 48.062 1.00 50.50 100 ARG A CA 1
ATOM 835 C C . ARG A 1 100 ? -16.283 28.812 48.489 1.00 50.50 100 ARG A C 1
ATOM 837 O O . ARG A 1 100 ? -15.643 29.613 49.153 1.00 50.50 100 ARG A O 1
ATOM 844 N N . ASN A 1 101 ? -17.554 29.007 48.133 1.00 48.94 101 ASN A N 1
ATOM 845 C CA . ASN A 1 101 ? -18.320 30.215 48.474 1.00 48.94 101 ASN A CA 1
ATOM 846 C C . ASN A 1 101 ? -19.640 29.907 49.215 1.00 48.94 101 ASN A C 1
ATOM 848 O O . ASN A 1 101 ? -20.582 30.683 49.113 1.00 48.94 101 ASN A O 1
ATOM 852 N N . SER A 1 102 ? -19.743 28.777 49.920 1.00 46.91 102 SER A N 1
ATOM 853 C CA . SER A 1 102 ? -20.962 28.402 50.664 1.00 46.91 102 SER A CA 1
ATOM 854 C C . SER A 1 102 ? -20.740 28.139 52.157 1.00 46.91 102 SER A C 1
ATOM 856 O O . SER A 1 102 ? -21.582 27.514 52.786 1.00 46.91 102 SER A O 1
ATOM 858 N N . GLU A 1 103 ? -19.635 28.619 52.724 1.00 44.59 103 GLU A N 1
ATOM 859 C CA . GLU A 1 103 ? -19.449 28.707 54.178 1.00 44.59 103 GLU A CA 1
ATOM 860 C C . GLU A 1 103 ? -19.187 30.180 54.532 1.00 44.59 103 GLU A C 1
ATOM 862 O O . GLU A 1 103 ? -18.051 30.601 54.752 1.00 44.59 103 GLU A O 1
ATOM 867 N N . GLU A 1 104 ? -20.265 30.967 54.457 1.00 41.53 104 GLU A N 1
ATOM 868 C CA . GLU A 1 104 ? -20.532 32.089 55.371 1.00 41.53 104 GLU A CA 1
ATOM 869 C C . GLU A 1 104 ? -21.351 31.558 56.553 1.00 41.53 104 GLU A C 1
ATOM 871 O O . GLU A 1 104 ? -22.273 30.744 56.299 1.00 41.53 104 GLU A O 1
#

pLDDT: mean 87.78, std 16.64, range [41.53, 98.56]

Radius of gyration: 24.46 Å; Cα contacts (8 Å, |Δi|>4): 82; chains: 1; bounding box: 36×57×77 Å

Foldseek 3Di:
DKDKPDDPDPCCVPPDDIDIDDDPDPVVVVVVVVLVVLQVLFQAADWDQDPVRDIDRGHADDPRDNDGSVRVVVVVVVVVVCVVVVVVVPDDPDDPPPPPPPDD

Mean predicted aligned error: 9.14 Å

Sequence (104 aa):
FYLGSADAMRRNLRSRVEIVAPVEDPELRAELRQILDTQLADRRSAWEMRADGSYRQRRPKGDDDRRSSQSELIRWAEDRYREATRLKRRKPRGIRAMERNSEE

Solvent-accessible surface area (backbone atoms only — not comparable to full-atom values): 6523 Å² total; per-residue (Å²): 96,72,51,59,76,58,64,99,44,70,62,46,77,71,75,47,94,67,56,74,44,79,48,79,55,67,67,63,42,50,51,52,47,51,54,49,50,42,54,73,64,27,18,53,76,37,65,48,74,46,98,88,70,48,73,46,71,39,64,58,57,91,88,46,66,71,58,33,37,68,60,52,54,50,50,54,52,51,51,54,50,50,55,61,50,53,58,68,69,62,65,76,89,70,90,78,81,78,84,83,81,79,84,126

Nearest PDB structures (foldseek):
  6tfi-assembly2_B  TM=3.224E-0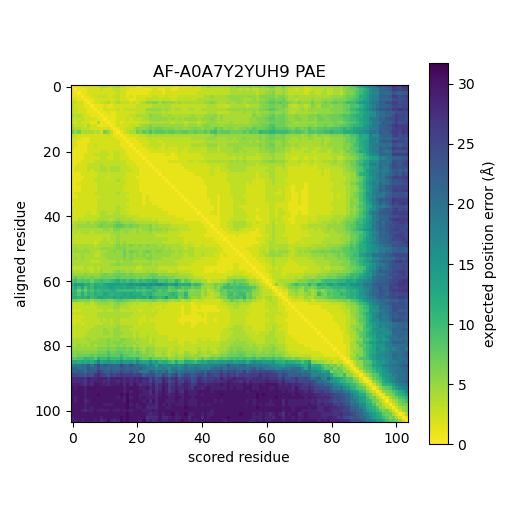1  e=7.147E-01  Homo sapiens
  3hvl-assembly2_B  TM=2.997E-01  e=6.257E-01  Homo sapiens
  4xao-assembly1_A-2  TM=4.245E-01  e=2.366E+00  Homo sapiens
  5a86-assembly1_A  TM=2.889E-01  e=1.814E+00  Homo sapiens
  8eqz-assembly1_A  TM=2.828E-01  e=2.072E+00  Homo sapiens

Secondary structure (DSSP, 8-state):
-EEES--SSHHHHHSS---EEE---HHHHHHHHHHHHHHHH-SSS-EEE-TTS-EEE----TT---S-HHHHHHHHHHHHHHHHHHHHH-----S-SSSSS---